Protein AF-A0A932FW90-F1 (afdb_monomer)

Solvent-accessible surface area (backbone atoms only — not comparable to full-atom values): 3262 Å² total; per-residue (Å²): 115,68,66,64,54,53,53,51,31,57,77,68,70,50,86,85,80,58,72,56,82,54,90,50,78,89,38,56,73,77,38,74,69,100,67,55,70,67,60,52,53,51,53,55,67,69,67,76,116

Foldseek 3Di:
DVVVVVVVCVVVVHDDADDQPDPDPVSPPVGDDPDDPVRVVVVVVVPPD

Secondary structure (DSSP, 8-state):
-HHHHHHHHHHTTPPP------SSGGGTTSS-----HHHHHHHHHHH--

InterPro domains:
  IPR016195 Polymerase/histidinol phosphatase-like [SSF89550] (7-39)

pLDDT: mean 87.08, std 11.41, range [48.44, 95.81]

Structure (mmCIF, N/CA/C/O backbone):
data_AF-A0A932FW90-F1
#
_entry.id   AF-A0A932FW90-F1
#
loop_
_atom_site.group_PDB
_atom_site.id
_atom_site.type_symbol
_atom_site.label_atom_id
_atom_site.label_alt_id
_atom_site.label_comp_id
_atom_site.label_asym_id
_atom_site.label_entity_id
_atom_site.label_seq_id
_atom_site.pdbx_PDB_ins_code
_atom_site.Cartn_x
_atom_site.Cartn_y
_atom_site.Cartn_z
_atom_site.occupancy
_atom_site.B_iso_or_equiv
_atom_site.auth_seq_id
_atom_site.auth_comp_id
_atom_site.auth_asym_id
_atom_site.auth_atom_id
_atom_site.pdbx_PDB_model_num
ATOM 1 N N . MET A 1 1 ? -13.314 -12.425 -11.520 1.00 54.91 1 MET A N 1
ATOM 2 C CA . MET A 1 1 ? -12.772 -13.062 -10.290 1.00 54.91 1 ME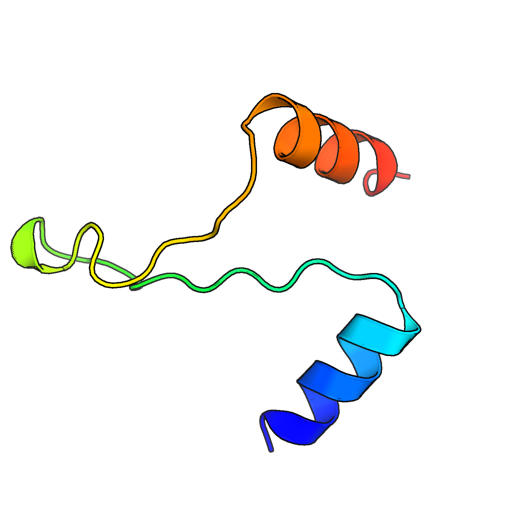T A CA 1
ATOM 3 C C . MET A 1 1 ? -12.280 -12.013 -9.2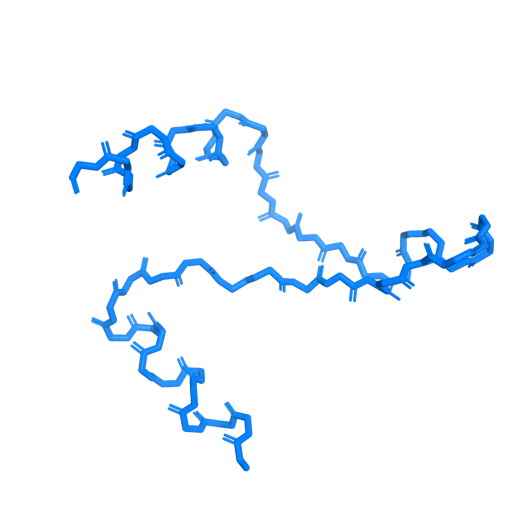94 1.00 54.91 1 MET A C 1
ATOM 5 O O . MET A 1 1 ? -12.725 -12.057 -8.156 1.00 54.91 1 MET A O 1
ATOM 9 N N . LEU A 1 2 ? -11.456 -11.044 -9.719 1.00 58.56 2 LEU A N 1
ATOM 10 C CA . LEU A 1 2 ? -10.979 -9.928 -8.880 1.00 58.56 2 LEU A CA 1
ATOM 11 C C . LEU A 1 2 ? -12.103 -9.081 -8.252 1.00 58.56 2 LEU A C 1
ATOM 13 O O . LEU A 1 2 ? -12.009 -8.726 -7.082 1.00 58.56 2 LEU A O 1
ATOM 17 N N . GLU A 1 3 ? -13.205 -8.845 -8.972 1.00 64.38 3 GLU A N 1
ATOM 18 C CA . GLU A 1 3 ? -14.356 -8.079 -8.454 1.00 64.38 3 GLU A CA 1
ATOM 19 C C . GLU A 1 3 ? -14.942 -8.663 -7.158 1.00 64.38 3 GLU A C 1
ATOM 21 O O . GLU A 1 3 ? -15.279 -7.925 -6.235 1.00 64.38 3 GLU A O 1
ATOM 26 N N . LYS A 1 4 ? -14.976 -9.999 -7.035 1.00 76.75 4 LYS A N 1
ATOM 27 C CA . LYS A 1 4 ? -15.528 -10.683 -5.854 1.00 76.75 4 LYS A CA 1
ATOM 28 C C . LYS A 1 4 ? -14.681 -10.456 -4.598 1.00 76.75 4 LYS A C 1
ATOM 30 O O . LYS A 1 4 ? -15.227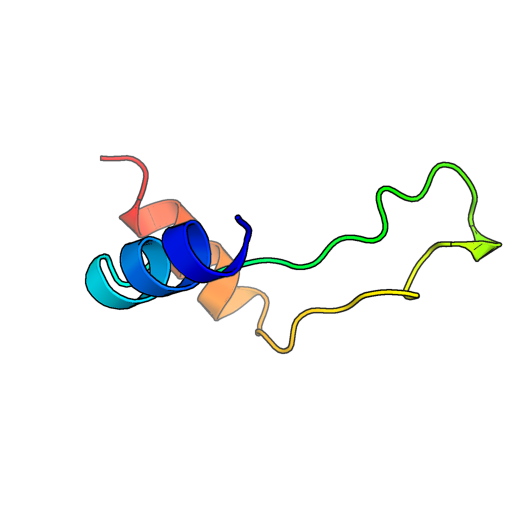 -10.332 -3.504 1.00 76.75 4 LYS A O 1
ATOM 35 N N . PHE A 1 5 ? -13.359 -10.383 -4.750 1.00 81.69 5 PHE A N 1
ATOM 36 C CA . PHE A 1 5 ? -12.447 -10.092 -3.642 1.00 81.69 5 PHE A CA 1
ATOM 37 C C . PHE A 1 5 ? -12.443 -8.604 -3.289 1.00 81.69 5 PHE A C 1
ATOM 39 O O . PHE A 1 5 ? -12.390 -8.268 -2.107 1.00 81.69 5 PHE A O 1
ATOM 46 N N . GLY A 1 6 ? -12.590 -7.725 -4.286 1.00 85.00 6 GLY A N 1
ATOM 47 C CA . GLY A 1 6 ? -12.736 -6.286 -4.068 1.00 85.00 6 GLY A CA 1
ATOM 48 C C . GLY A 1 6 ? -13.955 -5.943 -3.209 1.00 85.00 6 GLY A C 1
ATOM 49 O O . GLY A 1 6 ? -13.849 -5.189 -2.241 1.00 85.00 6 GLY A O 1
ATOM 50 N N . ASP A 1 7 ? -15.108 -6.546 -3.500 1.00 88.81 7 ASP A N 1
ATOM 51 C CA . ASP A 1 7 ? -16.330 -6.339 -2.715 1.00 88.81 7 ASP A CA 1
ATOM 52 C C . ASP A 1 7 ? -16.218 -6.859 -1.285 1.00 88.81 7 ASP A C 1
ATOM 54 O O . ASP A 1 7 ? -16.642 -6.188 -0.340 1.00 88.81 7 ASP A O 1
ATOM 58 N N . LEU A 1 8 ? -15.624 -8.039 -1.107 1.00 90.50 8 LEU A N 1
ATOM 59 C CA . LEU A 1 8 ? -15.404 -8.607 0.218 1.00 90.50 8 LEU A CA 1
ATOM 60 C C . LEU A 1 8 ? -14.449 -7.739 1.047 1.00 90.50 8 LEU A C 1
ATOM 62 O O . LEU A 1 8 ? -14.744 -7.456 2.208 1.00 90.50 8 LEU A O 1
ATOM 66 N N . ALA A 1 9 ? -13.348 -7.281 0.448 1.00 88.19 9 ALA A N 1
ATOM 67 C CA . ALA A 1 9 ? -12.380 -6.407 1.099 1.00 88.19 9 ALA A CA 1
ATOM 68 C C . ALA A 1 9 ? -13.026 -5.092 1.554 1.00 88.19 9 ALA A C 1
ATOM 70 O O . ALA A 1 9 ? -12.888 -4.719 2.718 1.00 88.19 9 ALA A O 1
ATOM 71 N N . ARG A 1 10 ? -13.831 -4.454 0.692 1.00 85.75 10 ARG A N 1
ATOM 72 C CA . ARG A 1 10 ? -14.579 -3.233 1.035 1.00 85.75 10 ARG A CA 1
ATOM 73 C C . ARG A 1 10 ? -15.542 -3.448 2.203 1.00 85.75 10 ARG A C 1
ATOM 75 O O . ARG A 1 10 ? -15.536 -2.668 3.151 1.00 85.75 10 ARG A O 1
ATOM 82 N N . ARG A 1 11 ? -16.323 -4.535 2.186 1.00 90.50 11 ARG A N 1
ATOM 83 C CA . ARG A 1 11 ? -17.264 -4.876 3.275 1.00 90.50 11 ARG A CA 1
ATOM 84 C C . ARG A 1 11 ? -16.566 -5.145 4.608 1.00 90.50 11 ARG A C 1
ATOM 86 O O . ARG A 1 11 ? -17.156 -4.925 5.659 1.00 90.50 11 ARG A O 1
ATOM 93 N N . ARG A 1 12 ? -15.327 -5.636 4.564 1.00 88.81 12 ARG A N 1
ATOM 94 C CA . ARG A 1 12 ? -14.490 -5.916 5.738 1.00 88.81 12 ARG A CA 1
ATOM 95 C C . ARG A 1 12 ? -13.560 -4.757 6.108 1.00 88.81 12 ARG A C 1
ATOM 97 O O . ARG A 1 12 ? -12.754 -4.926 7.012 1.00 88.81 12 ARG A O 1
ATOM 104 N N . GLN A 1 13 ? -13.676 -3.609 5.432 1.00 87.19 13 GLN A N 1
ATOM 105 C CA . GLN A 1 13 ? -12.829 -2.425 5.636 1.00 87.19 13 GLN A CA 1
ATOM 106 C C . GLN A 1 13 ? -11.327 -2.726 5.490 1.00 87.19 13 GLN A C 1
ATOM 108 O O . GLN A 1 13 ? -10.479 -2.094 6.117 1.00 87.19 13 GLN A O 1
ATOM 113 N N . LEU A 1 14 ? -10.991 -3.694 4.636 1.00 87.38 14 LEU A N 1
ATOM 114 C CA . LEU A 1 14 ? -9.611 -4.020 4.310 1.0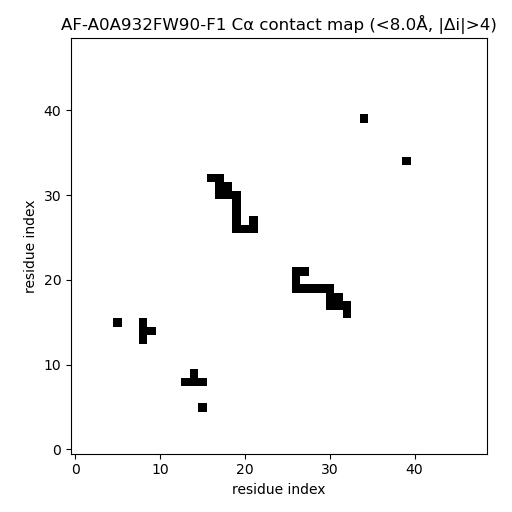0 87.38 14 LEU A CA 1
ATOM 115 C C . LEU A 1 14 ? -9.061 -2.994 3.321 1.00 87.38 14 LEU A C 1
ATOM 117 O O . LEU A 1 14 ? -9.733 -2.600 2.366 1.00 87.38 14 LEU A O 1
ATOM 121 N N . LEU A 1 15 ? -7.811 -2.595 3.541 1.00 88.50 15 LEU A N 1
ATOM 122 C CA . LEU A 1 15 ? -7.061 -1.816 2.568 1.00 88.50 15 LEU A CA 1
ATOM 123 C C . LEU A 1 15 ? -6.544 -2.756 1.475 1.00 88.50 15 LEU A C 1
ATOM 125 O O . LEU 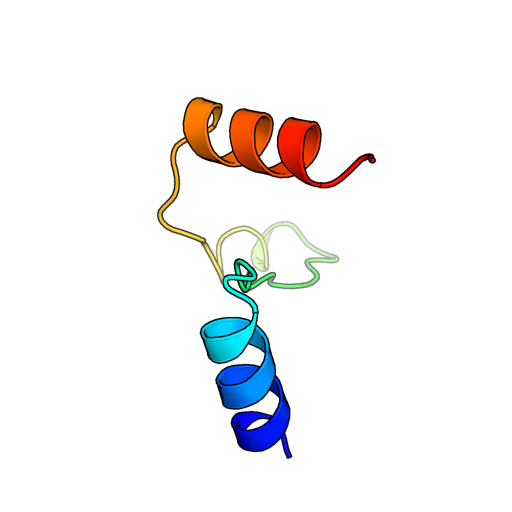A 1 15 ? -5.879 -3.745 1.776 1.00 88.50 15 LEU A O 1
ATOM 129 N N . LEU A 1 16 ? -6.835 -2.438 0.216 1.00 89.56 16 LEU A N 1
ATOM 130 C CA . LEU A 1 16 ? -6.241 -3.125 -0.926 1.00 89.56 16 LEU A CA 1
ATOM 131 C C . LEU A 1 16 ? -5.007 -2.352 -1.369 1.00 89.56 16 LEU A C 1
ATOM 133 O O . LEU A 1 16 ? -5.097 -1.157 -1.637 1.00 89.56 16 LEU A O 1
ATOM 137 N N . LEU A 1 17 ? -3.877 -3.048 -1.439 1.00 91.25 17 LEU A N 1
ATOM 138 C CA . LEU A 1 17 ? -2.628 -2.492 -1.936 1.00 91.25 17 LEU A CA 1
ATOM 139 C C . LEU A 1 17 ? -2.363 -3.024 -3.341 1.00 91.25 17 LEU A C 1
ATOM 141 O O . LEU A 1 17 ? -2.426 -4.231 -3.573 1.00 91.25 17 LEU A O 1
ATOM 145 N N . ALA A 1 18 ? -2.046 -2.125 -4.265 1.00 91.75 18 ALA A N 1
ATOM 146 C CA . ALA A 1 18 ? -1.485 -2.473 -5.559 1.00 91.75 18 ALA A CA 1
ATOM 147 C C . ALA A 1 18 ? 0.044 -2.495 -5.446 1.00 91.75 18 ALA A C 1
ATOM 149 O O . ALA A 1 18 ? 0.644 -1.529 -4.969 1.00 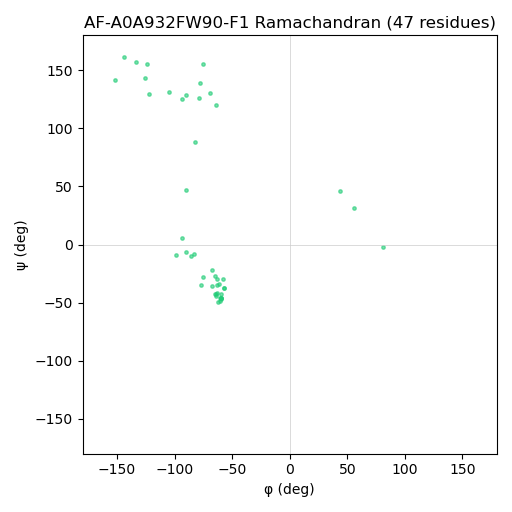91.75 18 ALA A O 1
ATOM 150 N N . ASN A 1 19 ? 0.681 -3.579 -5.884 1.00 93.31 19 ASN A N 1
ATOM 151 C CA . ASN A 1 19 ? 2.131 -3.650 -6.027 1.00 93.31 19 ASN A CA 1
ATOM 152 C C . ASN A 1 19 ? 2.497 -4.024 -7.468 1.00 93.31 19 ASN A C 1
ATOM 154 O O . ASN A 1 19 ? 1.705 -4.621 -8.193 1.00 93.31 19 ASN A O 1
ATOM 158 N N . SER A 1 20 ? 3.702 -3.644 -7.886 1.00 93.06 20 SER A N 1
ATOM 159 C CA . SER A 1 20 ? 4.260 -4.041 -9.181 1.00 93.06 20 SER A CA 1
ATOM 160 C C . SER A 1 20 ? 4.919 -5.415 -9.166 1.00 93.06 20 SER A C 1
ATOM 162 O O . SER A 1 20 ? 5.328 -5.872 -10.227 1.00 93.06 20 SER A O 1
ATOM 164 N N . ASP A 1 21 ? 5.066 -6.030 -7.988 1.00 93.69 21 ASP A N 1
ATOM 165 C CA . ASP A 1 21 ? 5.913 -7.209 -7.771 1.00 93.69 21 ASP A CA 1
ATOM 166 C C . ASP A 1 21 ? 7.275 -7.069 -8.480 1.00 93.69 21 ASP A C 1
ATOM 168 O O . ASP A 1 21 ? 7.726 -7.925 -9.240 1.00 93.69 21 ASP A O 1
ATOM 172 N N . ALA A 1 22 ? 7.884 -5.890 -8.318 1.00 93.31 22 ALA A N 1
ATOM 173 C CA . ALA A 1 22 ? 9.058 -5.489 -9.074 1.00 93.31 22 ALA A CA 1
ATOM 174 C C . ALA A 1 22 ? 10.259 -6.395 -8.773 1.00 93.31 22 ALA A C 1
ATOM 176 O O . ALA A 1 22 ? 10.755 -6.437 -7.649 1.00 93.31 22 ALA A O 1
ATOM 177 N N . HIS A 1 23 ? 10.772 -7.047 -9.815 1.00 94.69 23 HIS A N 1
ATOM 178 C CA . HIS A 1 23 ? 12.042 -7.780 -9.787 1.00 94.69 23 HIS A CA 1
ATOM 179 C C . HIS A 1 23 ? 13.195 -6.951 -10.381 1.00 94.69 23 HIS A C 1
ATOM 181 O O . HIS A 1 23 ? 14.360 -7.335 -10.282 1.00 94.69 23 HIS A O 1
ATOM 187 N N . THR A 1 24 ? 12.877 -5.804 -10.995 1.00 95.56 24 THR A N 1
ATOM 188 C CA . THR A 1 24 ? 13.842 -4.851 -11.550 1.00 95.56 24 THR A CA 1
ATOM 189 C C . THR A 1 24 ? 13.494 -3.420 -11.136 1.00 95.56 24 THR A C 1
ATOM 191 O O . THR A 1 24 ? 12.339 -3.110 -10.842 1.00 95.56 24 THR A O 1
ATOM 194 N N . LEU A 1 25 ? 14.481 -2.516 -11.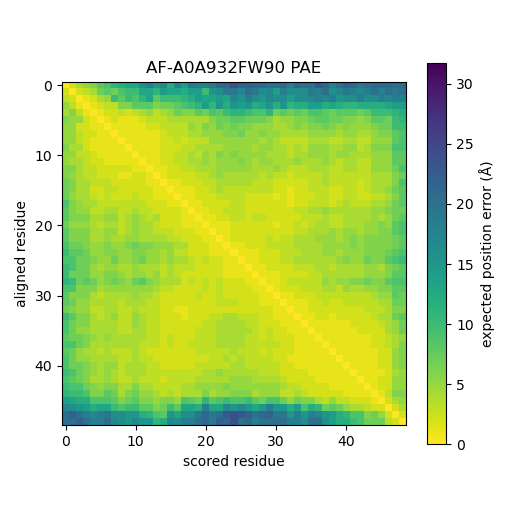139 1.00 95.06 25 LEU A N 1
ATOM 195 C CA . LEU A 1 25 ? 14.256 -1.104 -10.797 1.00 95.06 25 LEU A CA 1
ATOM 196 C C . LEU A 1 25 ? 13.336 -0.387 -11.790 1.00 95.06 25 LEU A C 1
ATOM 198 O O . LEU A 1 25 ? 12.639 0.543 -11.402 1.00 95.06 25 LEU A O 1
ATOM 202 N N . ASN A 1 26 ? 13.297 -0.835 -13.046 1.00 94.94 26 ASN A N 1
ATOM 203 C CA . ASN A 1 26 ? 12.414 -0.254 -14.057 1.00 94.94 26 ASN A CA 1
ATOM 204 C C . ASN A 1 26 ? 10.930 -0.516 -13.754 1.00 94.94 26 ASN A C 1
ATOM 206 O O . ASN A 1 26 ? 10.072 0.222 -14.229 1.00 94.94 26 ASN A O 1
ATOM 210 N N . ASP A 1 27 ? 10.629 -1.541 -12.953 1.00 93.88 27 ASP A N 1
ATOM 211 C CA . ASP A 1 27 ? 9.269 -1.868 -12.520 1.00 93.88 27 ASP A CA 1
ATOM 212 C C . ASP A 1 27 ? 8.8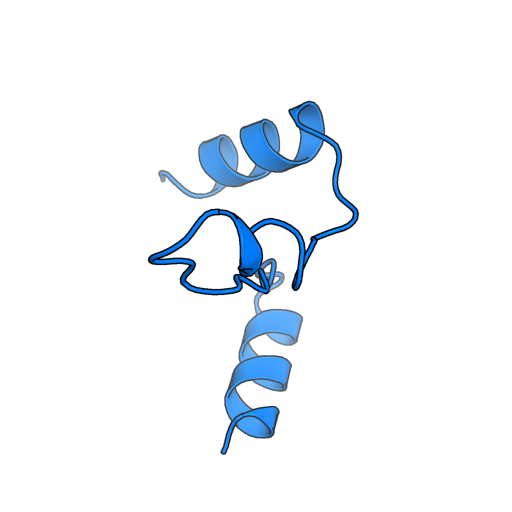83 -1.170 -11.202 1.00 93.88 27 ASP A C 1
ATOM 214 O O . ASP A 1 27 ? 7.728 -1.241 -10.760 1.00 93.88 27 ASP A O 1
ATOM 218 N N . LEU A 1 28 ? 9.833 -0.488 -10.551 1.00 92.12 28 LEU A N 1
ATOM 219 C CA . LEU A 1 28 ? 9.579 0.244 -9.317 1.00 92.12 28 LEU A CA 1
ATOM 220 C C . LEU A 1 28 ? 8.700 1.467 -9.608 1.00 92.12 28 LEU A C 1
ATOM 222 O O . LEU A 1 28 ? 8.966 2.249 -10.514 1.00 92.12 28 LEU A O 1
ATOM 226 N N . GLY A 1 29 ? 7.631 1.638 -8.829 1.00 89.62 29 GLY A N 1
ATOM 227 C CA . GLY A 1 29 ? 6.718 2.777 -8.967 1.00 89.62 29 GLY A CA 1
ATOM 228 C C . GLY A 1 29 ? 5.678 2.650 -10.084 1.00 89.62 29 GLY A C 1
ATOM 229 O O . GLY A 1 29 ? 4.807 3.510 -10.187 1.00 89.62 29 GLY A O 1
ATOM 230 N N . ARG A 1 30 ? 5.685 1.561 -10.869 1.00 93.62 30 ARG A N 1
ATOM 231 C CA . ARG A 1 30 ? 4.625 1.274 -11.857 1.00 93.62 30 ARG A CA 1
ATOM 232 C C . ARG A 1 30 ? 3.232 1.178 -11.219 1.00 93.62 30 ARG A C 1
ATOM 234 O O . ARG A 1 30 ? 2.237 1.500 -11.862 1.00 93.62 30 ARG A O 1
ATOM 241 N N . TYR A 1 31 ? 3.180 0.753 -9.960 1.00 95.44 31 TYR A N 1
ATOM 242 C CA . TYR A 1 31 ? 2.005 0.837 -9.102 1.00 95.44 31 TYR A CA 1
ATOM 243 C C . TYR A 1 31 ? 2.387 1.564 -7.817 1.00 95.44 31 TYR A C 1
ATOM 245 O O . TYR A 1 31 ? 3.487 1.379 -7.292 1.00 95.44 31 TYR A O 1
ATOM 253 N N . PHE A 1 32 ? 1.462 2.368 -7.308 1.00 93.56 32 PHE A N 1
ATOM 254 C CA . PHE A 1 32 ? 1.604 3.082 -6.048 1.00 93.56 32 PHE A CA 1
ATOM 255 C C . PHE A 1 32 ? 0.253 3.145 -5.336 1.00 93.56 32 PHE A C 1
ATOM 257 O O . PHE A 1 32 ? -0.797 2.937 -5.944 1.00 93.56 32 PHE A O 1
ATOM 264 N N . ASN A 1 33 ? 0.294 3.409 -4.032 1.00 94.06 33 ASN A N 1
ATOM 265 C CA . ASN A 1 33 ? -0.890 3.537 -3.191 1.00 94.06 33 ASN A CA 1
ATOM 266 C C . ASN A 1 33 ? -0.864 4.918 -2.547 1.00 94.06 33 ASN A C 1
ATOM 268 O O . ASN A 1 33 ? 0.146 5.306 -1.961 1.00 94.06 33 ASN A O 1
ATOM 272 N N . GLU A 1 34 ? -1.968 5.648 -2.645 1.00 95.38 34 GLU A N 1
ATOM 273 C CA . GLU A 1 34 ? -2.107 6.964 -2.025 1.00 95.38 34 GLU A CA 1
ATOM 274 C C . GLU A 1 34 ? -2.480 6.799 -0.550 1.00 95.38 34 GLU A C 1
ATOM 276 O O . GLU A 1 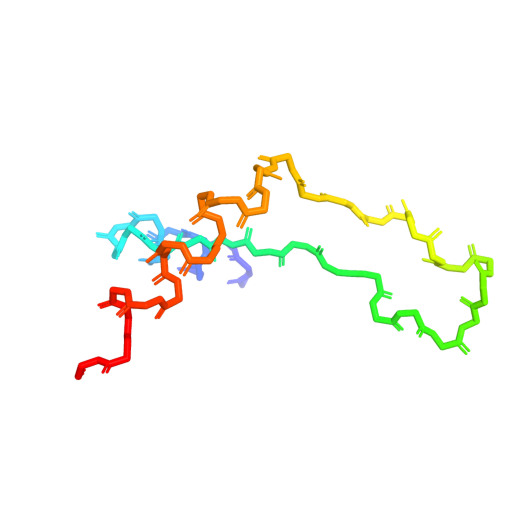34 ? -3.649 6.718 -0.177 1.00 95.38 34 GLU A O 1
ATOM 281 N N . ILE A 1 35 ? -1.460 6.680 0.296 1.00 94.31 35 ILE A N 1
ATOM 282 C CA . ILE A 1 35 ? -1.601 6.525 1.743 1.00 94.31 35 ILE A CA 1
ATOM 283 C C . ILE A 1 35 ? -0.370 7.108 2.437 1.00 94.31 35 ILE A C 1
ATOM 285 O O . ILE A 1 35 ? 0.750 6.963 1.947 1.00 94.31 35 ILE A O 1
ATOM 289 N N . SER A 1 36 ? -0.565 7.770 3.578 1.00 95.62 36 SER A N 1
ATOM 290 C CA . SER A 1 36 ? 0.562 8.223 4.393 1.00 95.62 36 SER A CA 1
ATOM 291 C C . SER A 1 36 ? 1.199 7.053 5.143 1.00 95.62 36 SER A C 1
ATOM 293 O O . SER A 1 36 ? 0.554 6.040 5.433 1.00 95.62 36 SER A O 1
ATOM 295 N N . LEU A 1 37 ? 2.478 7.190 5.493 1.00 94.88 37 LEU A N 1
ATOM 296 C CA . LEU A 1 37 ? 3.168 6.161 6.270 1.00 94.88 37 LEU A CA 1
ATOM 297 C C . LEU A 1 37 ? 2.536 5.992 7.655 1.00 94.88 37 LEU A C 1
ATOM 299 O O . LEU A 1 37 ? 2.450 4.872 8.157 1.00 94.88 37 LEU A O 1
ATOM 303 N N . GLU A 1 38 ? 2.052 7.079 8.251 1.00 95.81 38 GLU A N 1
ATOM 304 C CA . GLU A 1 38 ? 1.388 7.092 9.551 1.00 95.81 38 GLU A CA 1
ATOM 305 C C . GLU A 1 38 ? 0.100 6.263 9.525 1.00 95.81 38 GLU A C 1
ATOM 307 O O . GLU A 1 38 ? -0.075 5.381 10.369 1.00 95.81 38 GLU A O 1
ATOM 312 N N . GLU A 1 39 ? -0.761 6.491 8.528 1.00 93.25 39 GLU A N 1
ATOM 313 C CA . GLU A 1 39 ? -2.019 5.756 8.353 1.00 93.25 39 GLU A CA 1
ATOM 314 C C . GLU A 1 39 ? -1.751 4.271 8.076 1.00 93.25 39 GLU A C 1
ATOM 316 O O . GLU A 1 39 ? -2.380 3.395 8.677 1.00 93.25 39 GLU A O 1
ATOM 321 N N . LEU A 1 40 ? -0.768 3.958 7.222 1.00 92.44 40 LEU A N 1
ATOM 322 C CA . LEU A 1 40 ? -0.384 2.573 6.940 1.00 92.44 40 LEU A CA 1
ATOM 323 C C . LEU A 1 40 ? 0.097 1.856 8.211 1.00 92.44 40 LEU A C 1
ATOM 325 O O . LEU A 1 40 ? -0.376 0.762 8.529 1.00 92.44 40 LEU A O 1
ATOM 329 N N . CYS A 1 41 ? 0.997 2.486 8.971 1.00 93.38 41 CYS A N 1
ATOM 330 C CA . CYS A 1 41 ? 1.491 1.952 10.240 1.00 93.38 41 CYS A CA 1
ATOM 331 C C . CYS A 1 41 ? 0.358 1.743 11.249 1.00 93.38 41 CYS A C 1
ATOM 333 O O . CYS A 1 41 ? 0.320 0.721 11.939 1.00 93.38 41 CYS A O 1
ATOM 335 N N . GLN A 1 42 ? -0.565 2.700 11.345 1.00 92.25 42 GLN A N 1
ATOM 336 C CA . GLN A 1 42 ? -1.709 2.616 12.242 1.00 92.25 42 GLN A CA 1
ATOM 337 C C . GLN A 1 42 ? -2.597 1.413 11.905 1.00 92.25 42 GLN A C 1
ATOM 339 O O . GLN A 1 42 ? -2.940 0.647 12.808 1.00 92.25 42 GLN A O 1
ATOM 344 N N . ARG A 1 43 ? -2.916 1.191 10.624 1.00 88.19 43 ARG A N 1
ATOM 345 C CA . ARG A 1 43 ? -3.739 0.049 10.191 1.00 88.19 43 ARG A CA 1
ATOM 346 C C . ARG A 1 43 ? -3.092 -1.296 10.484 1.00 88.19 43 ARG A C 1
ATOM 348 O O . ARG A 1 43 ? -3.771 -2.198 10.968 1.00 88.19 43 ARG A O 1
ATOM 355 N N . VAL A 1 44 ? -1.784 -1.425 10.252 1.00 88.75 44 VAL A N 1
ATOM 356 C CA . VAL A 1 44 ? -1.046 -2.653 10.590 1.00 88.75 44 VAL A CA 1
ATOM 357 C C . VAL A 1 44 ? -1.146 -2.934 12.089 1.00 88.75 44 VAL A C 1
ATOM 359 O O . VAL A 1 44 ? -1.490 -4.043 12.482 1.00 88.75 44 VAL A O 1
ATOM 362 N N . ARG A 1 45 ? -0.936 -1.925 12.941 1.00 88.81 45 ARG A N 1
ATOM 363 C CA . ARG A 1 45 ? -1.036 -2.089 14.404 1.00 88.81 45 ARG A CA 1
ATOM 364 C C . ARG A 1 45 ? -2.433 -2.504 14.869 1.00 88.81 45 ARG A C 1
ATOM 366 O O . ARG A 1 45 ? -2.548 -3.234 15.846 1.00 88.81 45 ARG A O 1
ATOM 373 N N . GLN A 1 46 ? -3.484 -2.042 14.194 1.00 81.62 46 GLN A N 1
ATOM 374 C CA . GLN A 1 46 ? -4.868 -2.393 14.525 1.00 81.62 46 GLN A CA 1
ATOM 375 C C . GLN A 1 46 ? -5.249 -3.818 14.090 1.00 81.62 46 GLN A C 1
ATOM 377 O O . GLN A 1 46 ? -6.109 -4.426 14.724 1.00 81.62 46 GLN A O 1
ATOM 382 N N . GLY A 1 47 ? -4.617 -4.352 13.038 1.00 69.06 47 GLY A N 1
ATOM 383 C CA . GLY A 1 47 ? -4.899 -5.683 12.489 1.00 69.06 47 GLY A CA 1
ATOM 384 C C . GLY A 1 47 ? -4.154 -6.855 13.147 1.00 69.06 47 GLY A C 1
ATOM 385 O O . GLY A 1 47 ? -4.491 -7.998 12.863 1.00 69.06 47 GLY A O 1
ATOM 386 N N . VAL A 1 48 ? -3.162 -6.607 14.013 1.00 59.16 48 VAL A N 1
ATOM 387 C CA . VAL A 1 48 ? -2.351 -7.645 14.698 1.00 59.16 48 VAL A CA 1
ATOM 388 C C . VAL A 1 48 ? -2.981 -8.046 16.048 1.00 59.16 48 VAL A C 1
ATOM 390 O O . VAL A 1 48 ? -2.310 -8.095 17.075 1.00 59.16 48 VAL A O 1
ATOM 393 N N . ARG A 1 49 ? -4.294 -8.298 16.080 1.00 48.44 49 ARG A N 1
ATOM 394 C CA . ARG A 1 49 ? -5.003 -8.801 17.271 1.00 48.44 49 ARG A CA 1
ATOM 395 C C . ARG A 1 49 ? -5.557 -10.197 17.055 1.00 48.44 49 ARG A C 1
ATOM 397 O O . ARG A 1 49 ? -6.142 -10.423 15.976 1.00 48.44 49 ARG A O 1
#

Nearest PDB structures (foldseek):
  7tap-assembly1_A  TM=4.048E-01  e=5.996E+00  Saccharomyces cerevisiae
  6m0s-assembly1_A  TM=3.597E-01  e=8.107E+00  Saccharomyces cerevisiae S288C

Organism: Tectimicrobiota bacterium (NCBI:txid2528274)

Sequence (49 aa):
MLEKFGDLARRRQLLLLANSDAHTLNDLGRYFNEISLEELCQRVRQGVR

Mean predicted aligned error: 5.09 Å

Radius of gyration: 13.3 Å; Cα contacts (8 Å, |Δi|>4): 20; chains: 1; bounding box: 32×21×31 Å